Protein AF-A0A2Z4JEQ0-F1 (afdb_monomer_lite)

Organism: NCBI:txid2184053

Foldseek 3Di:
DDPPPPDPPDPDPPDDDDDDQPLNDDDPPDDDDDLSVLSRQLLVCVLVVPPVSNVVSLLVQLVDLPSLQVLLLVLLVLCCVLPVARDPQQQDQVVLPQWPQRADPLRNPQSVCCRVPVGGDSVSSVPDHSVSSSSNNVSSSCSVSQCSRPGPCSGHD

pLDDT: mean 78.73, std 18.53, range [30.59, 96.94]

Radius of gyration: 15.46 Å; chains: 1; bounding box: 35×35×51 Å

Structure (mmCIF, N/CA/C/O backbone):
data_AF-A0A2Z4JEQ0-F1
#
_entry.id   AF-A0A2Z4JEQ0-F1
#
loop_
_atom_site.group_PDB
_atom_site.id
_atom_site.type_symbol
_atom_site.label_atom_id
_atom_site.label_alt_id
_atom_site.label_comp_id
_atom_site.label_asym_id
_atom_site.label_entity_id
_atom_site.label_seq_id
_atom_site.pdbx_PDB_ins_code
_atom_site.Cartn_x
_atom_site.Cartn_y
_atom_site.Cartn_z
_atom_site.occupancy
_atom_site.B_iso_or_equiv
_atom_site.auth_seq_id
_atom_site.auth_comp_id
_atom_site.auth_asym_id
_atom_site.auth_atom_id
_atom_site.pdbx_PDB_model_num
ATOM 1 N N . MET A 1 1 ? -14.851 4.136 33.022 1.00 32.97 1 MET A N 1
ATOM 2 C CA . MET A 1 1 ? -15.907 3.497 32.211 1.00 32.97 1 MET A CA 1
ATOM 3 C C . MET A 1 1 ? -15.270 3.115 30.885 1.00 32.97 1 MET A C 1
ATOM 5 O O . MET A 1 1 ? -15.007 3.988 30.073 1.00 32.97 1 MET A O 1
ATOM 9 N N . VAL A 1 2 ? -14.853 1.855 30.755 1.00 30.59 2 VAL A N 1
ATOM 10 C CA . VAL A 1 2 ? -14.130 1.337 29.582 1.00 30.59 2 VAL A CA 1
ATOM 11 C C . VAL A 1 2 ? -15.183 0.790 28.625 1.00 30.59 2 VAL A C 1
ATOM 13 O O . VAL A 1 2 ? -15.848 -0.186 28.952 1.00 30.59 2 VAL A O 1
ATOM 16 N N . ILE A 1 3 ? -15.386 1.446 27.484 1.00 32.81 3 ILE A N 1
ATOM 17 C CA . ILE A 1 3 ? -16.289 0.956 26.437 1.00 32.81 3 ILE A CA 1
ATOM 18 C C . ILE A 1 3 ? -15.466 0.015 25.553 1.00 32.81 3 ILE A C 1
ATOM 20 O O . ILE A 1 3 ? -14.898 0.416 24.540 1.00 32.81 3 ILE A O 1
ATOM 24 N N . THR A 1 4 ? -15.335 -1.242 25.975 1.00 38.91 4 THR A N 1
ATOM 25 C CA . THR A 1 4 ? -14.871 -2.319 25.096 1.00 38.91 4 THR A CA 1
ATOM 26 C C . THR A 1 4 ? -15.991 -2.605 24.106 1.00 38.91 4 THR A C 1
ATOM 28 O O . THR A 1 4 ? -16.998 -3.216 24.460 1.00 38.91 4 THR A O 1
ATOM 31 N N . THR A 1 5 ? -15.854 -2.113 22.877 1.00 44.12 5 THR A N 1
ATOM 32 C CA . THR A 1 5 ? -16.793 -2.458 21.807 1.00 44.12 5 THR A CA 1
ATOM 33 C C . THR A 1 5 ? -16.356 -3.810 21.254 1.00 44.12 5 THR A C 1
ATOM 35 O O . THR A 1 5 ? -15.582 -3.886 20.306 1.00 44.12 5 THR A O 1
ATOM 38 N N . ASP A 1 6 ? -16.781 -4.873 21.930 1.00 41.34 6 ASP A N 1
ATOM 39 C CA . ASP A 1 6 ? -16.587 -6.261 21.514 1.00 41.34 6 ASP A CA 1
ATOM 40 C C . ASP A 1 6 ? -17.506 -6.516 20.306 1.00 41.34 6 ASP A C 1
ATOM 42 O O . ASP A 1 6 ? -18.702 -6.769 20.450 1.00 41.34 6 ASP A O 1
ATOM 46 N N .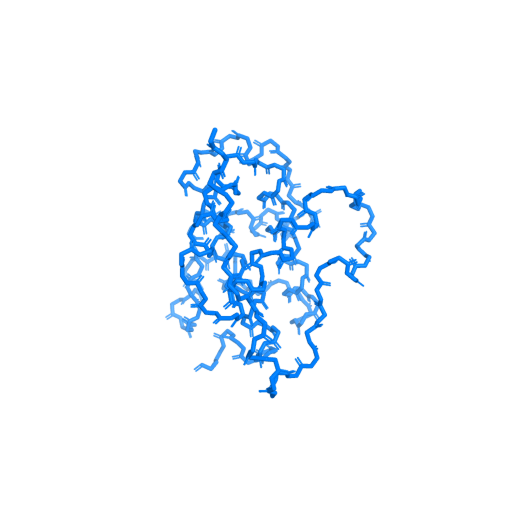 HIS A 1 7 ? -16.989 -6.285 19.094 1.00 43.91 7 HIS A N 1
ATOM 47 C CA . HIS A 1 7 ? -17.700 -6.618 17.859 1.00 43.91 7 HIS A CA 1
ATOM 48 C C . HIS A 1 7 ? -17.550 -8.126 17.600 1.00 43.91 7 HIS A C 1
ATOM 50 O O . HIS A 1 7 ? -16.422 -8.615 17.488 1.00 43.91 7 HIS A O 1
ATOM 56 N N . PRO A 1 8 ? -18.652 -8.889 17.487 1.00 44.94 8 PRO A N 1
ATOM 57 C CA . PRO A 1 8 ? -18.586 -10.340 17.391 1.00 44.94 8 PRO A CA 1
ATOM 58 C C . PRO A 1 8 ? -18.108 -10.775 15.997 1.00 44.94 8 PRO A C 1
ATOM 60 O O . PRO A 1 8 ? -18.896 -10.940 15.072 1.00 44.94 8 PRO A O 1
ATOM 63 N N . HIS A 1 9 ? -16.809 -11.038 15.850 1.00 44.16 9 HIS A N 1
ATOM 64 C CA . HIS A 1 9 ? -16.203 -11.625 14.641 1.00 44.16 9 HIS A CA 1
ATOM 65 C C . HIS A 1 9 ? -16.418 -13.153 14.509 1.00 44.16 9 HIS A C 1
ATOM 67 O O . HIS A 1 9 ? -15.684 -13.826 13.788 1.00 44.16 9 HIS A O 1
ATOM 73 N N . ARG A 1 10 ? -17.380 -13.762 15.221 1.00 41.88 10 ARG A N 1
ATOM 74 C CA . ARG A 1 10 ? -17.343 -15.218 15.466 1.00 41.88 10 ARG A CA 1
ATOM 75 C C . ARG A 1 10 ? -18.064 -16.125 14.451 1.00 41.88 10 ARG A C 1
ATOM 77 O O . ARG A 1 10 ? -17.855 -17.328 14.530 1.00 41.88 10 ARG A O 1
ATOM 84 N N . GLU A 1 11 ? -18.845 -15.641 13.479 1.00 38.59 11 GLU A N 1
ATOM 85 C CA . GLU A 1 11 ? -19.772 -16.556 12.759 1.00 38.59 11 GLU A CA 1
ATOM 86 C C . GLU A 1 11 ? -19.820 -16.489 11.217 1.00 38.59 11 GLU A C 1
ATOM 88 O O . GLU A 1 11 ? -20.801 -16.916 10.615 1.00 38.59 11 GLU A O 1
ATOM 93 N N . ARG A 1 12 ? -18.768 -16.044 10.513 1.00 40.09 12 ARG A N 1
ATOM 94 C CA . ARG A 1 12 ? -18.721 -16.153 9.028 1.00 40.09 12 ARG A CA 1
ATOM 95 C C . ARG A 1 12 ? -17.455 -16.802 8.460 1.00 40.09 12 ARG A C 1
ATOM 97 O O . ARG A 1 12 ? -16.977 -16.434 7.391 1.00 40.09 12 ARG A O 1
ATOM 104 N N . ALA A 1 13 ? -16.939 -17.814 9.153 1.00 39.88 13 ALA A N 1
ATOM 105 C CA . ALA A 1 13 ? -15.736 -18.555 8.761 1.00 39.88 13 ALA A CA 1
ATOM 106 C C . ALA A 1 13 ? -16.004 -19.832 7.935 1.00 39.88 13 ALA A C 1
ATOM 108 O O . ALA A 1 13 ? -15.167 -20.732 7.910 1.00 39.88 13 ALA A O 1
ATOM 109 N N . GLU A 1 14 ? -17.136 -19.939 7.237 1.00 39.66 14 GLU A N 1
ATOM 110 C CA . GLU A 1 14 ? -17.422 -21.096 6.382 1.00 39.66 14 GLU A CA 1
ATOM 111 C C . GLU A 1 14 ? -17.377 -20.677 4.905 1.00 39.66 14 GLU A C 1
ATOM 113 O O . GLU A 1 14 ? -18.172 -19.860 4.455 1.00 39.66 14 GLU A O 1
ATOM 118 N N . GLN A 1 15 ? -16.421 -21.255 4.162 1.00 41.78 15 GLN A N 1
ATOM 119 C CA . GLN A 1 15 ? -16.176 -21.142 2.705 1.00 41.78 15 GLN A CA 1
ATOM 120 C C . GLN A 1 15 ? -15.159 -20.108 2.184 1.00 41.78 15 GLN A C 1
ATOM 122 O O . GLN A 1 15 ? -15.182 -19.762 1.002 1.00 41.78 15 GLN A O 1
ATOM 127 N N . ARG A 1 16 ? -14.175 -19.676 2.978 1.00 47.00 16 ARG A N 1
ATOM 128 C CA . ARG A 1 16 ? -13.022 -18.933 2.434 1.00 47.00 16 ARG A CA 1
ATOM 129 C C . ARG A 1 16 ? -11.792 -19.831 2.350 1.00 47.00 16 ARG A C 1
ATOM 131 O O . ARG A 1 16 ? -11.357 -20.391 3.352 1.00 47.00 16 ARG A O 1
ATOM 138 N N . ARG A 1 17 ? -11.264 -20.002 1.127 1.00 49.91 17 ARG A N 1
ATOM 139 C CA . ARG A 1 17 ? -9.984 -20.682 0.841 1.00 49.91 17 ARG A CA 1
ATOM 140 C C . ARG A 1 17 ? -8.938 -20.215 1.862 1.00 49.91 17 ARG A C 1
ATOM 142 O O . ARG A 1 17 ? -8.870 -19.020 2.130 1.00 49.91 17 ARG A O 1
ATOM 149 N N . LYS A 1 18 ? -8.196 -21.164 2.454 1.00 44.66 18 LYS A N 1
ATOM 150 C CA . LYS A 1 18 ? -7.289 -20.954 3.600 1.00 44.66 18 LYS A CA 1
ATOM 151 C C . LYS A 1 18 ? -6.470 -19.671 3.438 1.00 44.66 18 LYS A C 1
ATOM 153 O O . LYS A 1 18 ? -5.544 -19.607 2.638 1.00 44.66 18 LYS A O 1
ATOM 158 N N . PHE A 1 19 ? -6.847 -18.675 4.223 1.00 53.44 19 PHE A N 1
ATOM 159 C CA . PHE A 1 19 ? -6.182 -17.391 4.319 1.00 53.44 19 PHE A CA 1
ATOM 160 C C . PHE A 1 19 ? -4.825 -17.580 4.998 1.00 53.44 19 PHE A C 1
ATOM 162 O O . PHE A 1 19 ? -4.771 -18.157 6.088 1.00 53.44 19 PHE A O 1
ATOM 169 N N . VAL A 1 20 ? -3.734 -17.140 4.370 1.00 56.19 20 VAL A N 1
ATOM 170 C CA . VAL A 1 20 ? -2.423 -17.087 5.032 1.00 56.19 20 VAL A CA 1
ATOM 171 C C . VAL A 1 20 ? -2.215 -15.646 5.503 1.00 56.19 20 VAL A C 1
ATOM 173 O O . VAL A 1 20 ? -1.990 -14.775 4.662 1.00 56.19 20 VAL A O 1
ATOM 176 N N . PRO A 1 21 ? -2.366 -15.365 6.809 1.00 57.59 21 PRO A N 1
ATOM 177 C CA . PRO A 1 21 ? -2.151 -14.028 7.349 1.00 57.59 21 PRO A CA 1
ATOM 178 C C . PRO A 1 21 ? -0.667 -13.616 7.265 1.00 57.59 21 PRO A C 1
ATOM 180 O O . PRO A 1 21 ? 0.201 -14.495 7.296 1.00 57.59 21 PRO A O 1
ATOM 183 N N . PRO A 1 22 ? -0.368 -12.306 7.175 1.00 56.94 22 PRO A N 1
ATOM 184 C CA . PRO A 1 22 ? 0.992 -11.770 7.136 1.00 56.94 22 PRO A CA 1
ATOM 185 C C . PRO A 1 22 ? 1.854 -12.242 8.307 1.00 56.94 22 PRO A C 1
ATOM 187 O O . PRO A 1 22 ? 3.004 -12.602 8.084 1.00 56.94 22 PRO A O 1
ATOM 190 N N . SER A 1 23 ? 1.290 -12.387 9.510 1.00 55.44 23 SER A N 1
ATOM 191 C CA . SER A 1 23 ? 1.994 -12.962 10.673 1.00 55.44 23 SER A CA 1
ATOM 192 C C . SER A 1 23 ? 2.509 -14.397 10.485 1.00 55.44 23 SER A C 1
ATOM 194 O O . SER A 1 23 ? 3.286 -14.895 11.298 1.00 55.44 23 SER A O 1
ATOM 196 N N . ARG A 1 24 ? 2.079 -15.101 9.429 1.00 55.09 24 ARG A N 1
ATOM 197 C CA . ARG A 1 24 ? 2.564 -16.440 9.057 1.00 55.09 24 ARG A CA 1
ATOM 198 C C . ARG A 1 24 ? 3.521 -16.440 7.864 1.00 55.09 24 ARG A C 1
ATOM 200 O O . ARG A 1 24 ? 4.015 -17.508 7.508 1.00 55.09 24 ARG A O 1
ATOM 207 N N . LEU A 1 25 ? 3.783 -15.285 7.252 1.00 53.88 25 LEU A N 1
ATOM 208 C CA . LEU A 1 25 ? 4.768 -15.115 6.187 1.00 53.88 25 LEU A CA 1
ATOM 209 C C . LEU A 1 25 ? 6.027 -14.486 6.788 1.00 53.88 25 LEU A C 1
ATOM 211 O O . LEU A 1 25 ? 6.068 -13.293 7.064 1.00 53.88 25 LEU A O 1
ATOM 215 N N . HIS A 1 26 ? 7.063 -15.298 6.996 1.00 48.25 26 HIS A N 1
ATOM 216 C CA . HIS A 1 26 ? 8.359 -14.780 7.420 1.00 48.25 26 HIS A CA 1
ATOM 217 C C . HIS A 1 26 ? 9.022 -14.071 6.233 1.00 48.25 26 HIS A C 1
ATOM 219 O O . HIS A 1 26 ? 9.546 -14.726 5.332 1.00 48.25 26 HIS A O 1
ATOM 225 N N . LEU A 1 27 ? 8.963 -12.740 6.212 1.00 52.59 27 LEU A N 1
ATOM 226 C CA . LEU A 1 27 ? 9.759 -11.931 5.294 1.00 52.59 27 LEU A CA 1
ATOM 227 C C . LEU A 1 27 ? 11.189 -11.848 5.852 1.00 52.59 27 LEU A C 1
ATOM 229 O O . LEU A 1 27 ? 11.354 -11.397 6.990 1.00 52.59 27 LEU A O 1
ATOM 233 N N . PRO A 1 28 ? 12.224 -12.262 5.099 1.00 42.09 28 PRO A N 1
ATOM 234 C CA . PRO A 1 28 ? 13.598 -11.986 5.497 1.00 42.09 28 PRO A CA 1
ATOM 235 C C . PRO A 1 28 ? 13.783 -10.469 5.677 1.00 42.09 28 PRO A C 1
ATOM 237 O O . PRO A 1 28 ? 13.262 -9.684 4.889 1.00 42.09 28 PRO A O 1
ATOM 240 N N . ASP A 1 29 ? 14.514 -10.066 6.718 1.00 45.72 29 ASP A N 1
ATOM 241 C CA . ASP A 1 29 ? 14.897 -8.676 7.027 1.00 45.72 29 ASP A CA 1
ATOM 242 C C . ASP A 1 29 ? 13.800 -7.712 7.535 1.00 45.72 29 ASP A C 1
ATOM 244 O O . ASP A 1 29 ? 14.067 -6.515 7.682 1.00 45.72 29 ASP A O 1
ATOM 248 N N . VAL A 1 30 ? 12.605 -8.194 7.905 1.00 44.59 30 VAL A N 1
ATOM 249 C CA . VAL A 1 30 ? 11.567 -7.358 8.546 1.00 44.59 30 VAL A CA 1
ATOM 250 C C . VAL A 1 30 ? 11.365 -7.780 10.010 1.00 44.59 30 VAL A C 1
ATOM 252 O O . VAL A 1 30 ? 10.896 -8.889 10.259 1.00 44.59 30 VAL A O 1
ATOM 255 N N . PRO A 1 31 ? 11.709 -6.942 11.011 1.00 44.94 31 PRO A N 1
ATOM 256 C CA . PRO A 1 31 ? 11.510 -7.295 12.411 1.00 44.94 31 PRO A CA 1
ATOM 257 C C . PRO A 1 31 ? 10.021 -7.482 12.751 1.00 44.94 31 PRO A C 1
ATOM 259 O O . PRO A 1 31 ? 9.154 -6.694 12.368 1.00 44.94 31 PRO A O 1
ATOM 262 N N . ASP A 1 32 ? 9.764 -8.559 13.487 1.00 57.16 32 ASP A N 1
ATOM 263 C CA . ASP A 1 32 ? 8.453 -9.088 13.869 1.00 57.16 32 ASP A CA 1
ATOM 264 C C . ASP A 1 32 ? 8.023 -8.471 15.212 1.00 57.16 32 ASP A C 1
ATOM 266 O O . ASP A 1 32 ? 8.539 -8.871 16.261 1.00 57.16 32 ASP A O 1
ATOM 270 N N . ARG A 1 33 ? 7.187 -7.417 15.198 1.00 53.09 33 ARG A N 1
ATOM 271 C CA . ARG A 1 33 ? 6.698 -6.697 16.401 1.00 53.09 33 ARG A CA 1
ATOM 272 C C . ARG A 1 33 ? 5.456 -5.859 16.091 1.00 53.09 33 ARG A C 1
ATOM 274 O O . ARG A 1 33 ? 5.574 -4.925 15.318 1.00 53.09 33 ARG A O 1
ATOM 281 N N . ALA A 1 34 ? 4.336 -6.118 16.784 1.00 55.59 34 ALA A N 1
ATOM 282 C CA . ALA A 1 34 ? 3.093 -5.314 16.922 1.00 55.59 34 ALA A CA 1
ATOM 283 C C . ALA A 1 34 ? 2.363 -4.850 15.637 1.00 55.59 34 ALA A C 1
ATOM 285 O O . ALA A 1 34 ? 1.146 -4.997 15.533 1.00 55.59 34 ALA A O 1
ATOM 286 N N . GLU A 1 35 ? 3.092 -4.330 14.661 1.00 65.12 35 GLU A N 1
ATOM 287 C CA . GLU A 1 35 ? 2.668 -3.993 13.309 1.00 65.12 35 GLU A CA 1
ATOM 288 C C . GLU A 1 35 ? 2.053 -5.214 12.613 1.00 65.12 35 GLU A C 1
ATOM 290 O O . GLU A 1 35 ? 1.014 -5.079 11.980 1.00 65.12 35 GLU A O 1
ATOM 295 N N . ASP A 1 36 ? 2.594 -6.421 12.814 1.00 72.25 36 ASP A N 1
ATOM 296 C CA . ASP A 1 36 ? 2.060 -7.658 12.216 1.00 72.25 36 ASP A CA 1
ATOM 297 C C . ASP A 1 36 ? 0.625 -7.957 12.665 1.00 72.25 36 ASP A C 1
ATOM 299 O O . ASP A 1 36 ? -0.219 -8.339 11.857 1.00 72.25 36 ASP A O 1
ATOM 303 N N . ALA A 1 37 ? 0.303 -7.688 13.934 1.00 80.50 37 ALA A N 1
ATOM 304 C CA . ALA A 1 37 ? -1.061 -7.827 14.437 1.00 80.50 37 ALA A CA 1
ATOM 305 C C . ALA A 1 37 ? -2.005 -6.765 13.847 1.00 80.50 37 ALA A C 1
ATOM 307 O O . ALA A 1 37 ? -3.176 -7.053 13.600 1.00 80.50 37 ALA A O 1
ATOM 308 N N . LEU A 1 38 ? -1.515 -5.544 13.608 1.00 83.69 38 LEU A N 1
ATOM 309 C CA . LEU A 1 38 ? -2.292 -4.478 12.972 1.00 83.69 38 LEU A CA 1
ATOM 310 C C . LEU A 1 38 ? -2.550 -4.782 11.483 1.00 83.69 38 LEU A C 1
ATOM 312 O O . LEU A 1 38 ? -3.670 -4.586 11.006 1.00 83.69 38 LEU A O 1
ATOM 316 N N . LEU A 1 39 ? -1.545 -5.303 10.770 1.00 85.81 39 LEU A N 1
ATOM 317 C CA . LEU A 1 39 ? -1.667 -5.792 9.395 1.00 85.81 39 LEU A CA 1
ATOM 318 C C . LEU A 1 39 ? -2.684 -6.936 9.311 1.00 85.81 39 LEU A C 1
ATOM 320 O O . LEU A 1 39 ? -3.606 -6.865 8.498 1.00 85.81 39 LEU A O 1
ATOM 324 N N . ASP A 1 40 ? -2.563 -7.944 10.180 1.00 85.06 40 ASP A N 1
ATOM 325 C CA . ASP A 1 40 ? -3.507 -9.060 10.267 1.00 85.06 40 ASP A CA 1
ATOM 326 C C . ASP A 1 40 ? -4.940 -8.556 10.477 1.00 85.06 40 ASP A C 1
ATOM 328 O O . ASP A 1 40 ? -5.845 -8.939 9.739 1.00 85.06 40 ASP A O 1
ATOM 332 N N . GLN A 1 41 ? -5.159 -7.666 11.451 1.00 87.62 41 GLN A N 1
ATOM 333 C CA . GLN A 1 41 ? -6.483 -7.107 11.745 1.00 87.62 41 GLN A CA 1
ATOM 334 C C . GLN A 1 41 ? -7.078 -6.368 10.547 1.00 87.62 41 GLN A C 1
ATOM 336 O O . GLN A 1 41 ? -8.248 -6.574 10.223 1.00 87.62 41 GLN A O 1
ATOM 341 N N . LEU A 1 42 ? -6.294 -5.512 9.881 1.00 89.31 42 LEU A N 1
ATOM 342 C CA . LEU A 1 42 ? -6.767 -4.751 8.722 1.00 89.31 42 LEU A CA 1
ATOM 343 C C . LEU A 1 42 ? -7.134 -5.690 7.572 1.00 89.31 42 LEU A C 1
ATOM 345 O O . LEU A 1 42 ? -8.145 -5.501 6.885 1.00 89.31 42 LEU A O 1
ATOM 349 N N . LEU A 1 43 ? -6.330 -6.725 7.388 1.00 85.94 43 LEU A N 1
ATOM 350 C CA . LEU A 1 43 ? -6.535 -7.713 6.358 1.00 85.94 43 LEU A CA 1
ATOM 351 C C . LEU A 1 43 ? -7.773 -8.590 6.643 1.00 85.94 43 LEU A C 1
ATOM 353 O O . LEU A 1 43 ? -8.584 -8.791 5.740 1.00 85.94 43 LEU A O 1
ATOM 357 N N . TYR A 1 44 ? -7.984 -9.037 7.885 1.00 85.94 44 TYR A N 1
ATOM 358 C CA . TYR A 1 44 ? -9.205 -9.746 8.287 1.00 85.94 44 TYR A CA 1
ATOM 359 C C . TYR A 1 44 ? -10.447 -8.863 8.167 1.00 85.94 44 TYR A C 1
ATOM 361 O O . TYR A 1 44 ? -11.431 -9.295 7.579 1.00 85.94 44 TYR A O 1
ATOM 369 N N . ALA A 1 45 ? -10.400 -7.609 8.627 1.00 88.00 45 ALA A N 1
ATOM 370 C CA . ALA A 1 45 ? -11.517 -6.673 8.481 1.00 88.00 45 ALA A CA 1
ATOM 371 C C . ALA A 1 45 ? -11.889 -6.452 7.005 1.00 88.00 45 ALA A C 1
ATOM 373 O O . ALA A 1 45 ? -13.068 -6.410 6.648 1.00 88.00 45 ALA A O 1
ATOM 374 N N . THR A 1 46 ? -10.877 -6.370 6.137 1.00 87.69 46 THR A N 1
ATOM 375 C CA . THR A 1 46 ? -11.050 -6.290 4.682 1.00 87.69 46 THR A CA 1
ATOM 376 C C . THR A 1 46 ? -11.668 -7.560 4.117 1.00 87.69 46 THR A C 1
ATOM 378 O O . THR A 1 46 ? -12.601 -7.489 3.319 1.00 87.69 46 THR A O 1
ATOM 381 N N . ALA A 1 47 ? -11.175 -8.725 4.539 1.00 83.25 47 ALA A N 1
ATOM 382 C CA . ALA A 1 47 ? -11.720 -10.003 4.127 1.00 83.25 47 ALA A CA 1
ATOM 383 C C . ALA A 1 47 ? -13.193 -10.108 4.553 1.00 83.25 47 ALA A C 1
ATOM 385 O O . ALA A 1 47 ? -14.048 -10.315 3.693 1.00 83.25 47 ALA A O 1
ATOM 386 N N . ASP A 1 48 ? -13.509 -9.890 5.822 1.00 84.75 48 ASP A N 1
ATOM 387 C CA . ASP A 1 48 ? -14.863 -9.966 6.381 1.00 84.75 48 ASP A CA 1
ATOM 388 C C . ASP A 1 48 ? -15.823 -8.920 5.790 1.00 84.75 48 ASP A C 1
ATOM 390 O O . ASP A 1 48 ? -17.040 -9.053 5.918 1.00 84.75 48 ASP A O 1
ATOM 394 N N . GLY A 1 49 ? -15.296 -7.903 5.098 1.00 85.62 49 GLY A N 1
ATOM 395 C CA . GLY A 1 49 ? -16.076 -6.820 4.505 1.00 85.62 49 GLY A CA 1
ATOM 396 C C . GLY A 1 49 ? -16.592 -5.817 5.538 1.00 85.62 49 GLY A C 1
ATOM 397 O O . GLY A 1 49 ? -17.512 -5.056 5.237 1.00 85.62 49 GLY A O 1
ATOM 398 N N . CYS A 1 50 ? -16.017 -5.803 6.745 1.00 91.75 50 CYS A N 1
ATOM 399 C CA . CYS A 1 50 ? -16.411 -4.896 7.815 1.00 91.75 50 CYS A CA 1
ATOM 400 C C . CYS A 1 50 ? -15.833 -3.494 7.568 1.00 91.75 50 CYS A C 1
ATOM 402 O O . CYS A 1 50 ? -14.667 -3.226 7.874 1.00 91.75 50 CYS A O 1
ATOM 404 N N . GLN A 1 51 ? -16.651 -2.600 7.004 1.00 90.19 51 GLN A N 1
ATOM 405 C CA . GLN A 1 51 ? -16.221 -1.254 6.606 1.00 90.19 51 GLN A CA 1
ATOM 406 C C . GLN A 1 51 ? -15.803 -0.382 7.795 1.00 90.19 51 GLN A C 1
ATOM 408 O O . GLN A 1 51 ? -14.807 0.331 7.694 1.00 90.19 51 GLN A O 1
ATOM 413 N N . ASP A 1 52 ? -16.489 -0.490 8.935 1.00 91.56 52 ASP A N 1
ATOM 414 C CA . ASP A 1 52 ? -16.167 0.301 10.129 1.00 91.56 52 ASP A CA 1
ATOM 415 C C . ASP A 1 52 ? -14.812 -0.104 10.721 1.00 91.56 52 ASP A C 1
ATOM 417 O O . ASP A 1 52 ? -13.949 0.745 10.959 1.00 91.56 52 ASP A O 1
ATOM 421 N N . CYS A 1 53 ? -14.574 -1.414 10.877 1.00 92.44 53 CYS A N 1
ATOM 422 C CA . CYS A 1 53 ? -13.283 -1.929 11.333 1.00 92.44 53 CYS A CA 1
ATOM 423 C C . CYS A 1 53 ? -12.167 -1.566 10.354 1.00 92.44 53 CYS A C 1
ATOM 425 O O . CYS A 1 53 ? -11.113 -1.097 10.782 1.00 92.44 53 CYS A O 1
ATOM 427 N N . ARG A 1 54 ? -12.399 -1.737 9.045 1.00 92.19 54 ARG A N 1
ATOM 428 C CA . ARG A 1 54 ? -11.429 -1.360 8.012 1.00 92.19 54 ARG A CA 1
ATOM 429 C C . ARG A 1 54 ? -11.089 0.126 8.106 1.00 92.19 54 ARG A C 1
ATOM 431 O O . ARG A 1 54 ? -9.913 0.465 8.160 1.00 92.19 54 ARG A O 1
ATOM 438 N N . SER A 1 55 ? -12.092 1.000 8.170 1.00 94.50 55 SER A N 1
ATOM 439 C CA . SER A 1 55 ? -11.892 2.449 8.231 1.00 94.50 55 SER A CA 1
ATOM 440 C C . SER A 1 55 ? -11.110 2.871 9.478 1.00 94.50 55 SER A C 1
ATOM 442 O O . SER A 1 55 ? -10.129 3.605 9.358 1.00 94.50 55 SER A O 1
ATOM 444 N N . MET A 1 56 ? -11.478 2.348 10.652 1.00 95.69 56 MET A N 1
ATOM 445 C CA . MET A 1 56 ? -10.776 2.616 11.911 1.00 95.69 56 MET A CA 1
ATOM 446 C C . MET A 1 56 ? -9.317 2.139 11.866 1.00 95.69 56 MET A C 1
ATOM 448 O O . MET A 1 56 ? -8.422 2.814 12.371 1.00 95.69 56 MET A O 1
ATOM 452 N N . LEU A 1 57 ? -9.056 0.965 11.289 1.00 94.94 57 LEU A N 1
ATOM 453 C CA . LEU A 1 57 ? -7.700 0.427 11.182 1.00 94.94 57 LEU A CA 1
ATOM 454 C C . LEU A 1 57 ? -6.865 1.241 10.189 1.00 94.94 57 LEU A C 1
ATOM 456 O O . LEU A 1 57 ? -5.722 1.565 10.497 1.00 94.94 57 LEU A O 1
ATOM 460 N N . LEU A 1 58 ? -7.445 1.666 9.065 1.00 96.00 58 LEU A N 1
ATOM 461 C CA . LEU A 1 58 ? -6.797 2.582 8.123 1.00 96.00 58 LEU A CA 1
ATOM 462 C C . LEU A 1 58 ? -6.438 3.930 8.764 1.00 96.00 58 LEU A C 1
ATOM 464 O O . LEU A 1 58 ? -5.388 4.479 8.438 1.00 96.00 58 LEU A O 1
ATOM 468 N N . ASP A 1 59 ? -7.230 4.435 9.717 1.00 95.56 59 ASP A N 1
ATOM 469 C CA . ASP A 1 59 ? -6.866 5.638 10.482 1.00 95.56 59 ASP A CA 1
ATOM 470 C C . ASP A 1 59 ? -5.636 5.404 11.360 1.00 95.56 59 ASP A C 1
ATOM 472 O O . ASP A 1 59 ? -4.810 6.301 11.515 1.00 95.56 59 ASP A O 1
ATOM 476 N N . ARG A 1 60 ? -5.460 4.195 11.903 1.00 93.81 60 ARG A N 1
ATOM 477 C CA . ARG A 1 60 ? -4.247 3.850 12.660 1.00 93.81 60 ARG A CA 1
ATOM 478 C C . ARG A 1 60 ? -3.021 3.792 11.751 1.00 93.81 60 ARG A C 1
ATOM 480 O O . ARG A 1 60 ? -1.998 4.371 12.102 1.00 93.81 60 ARG A O 1
ATOM 487 N N . PHE A 1 61 ? -3.139 3.184 10.569 1.00 93.50 61 PHE A N 1
ATOM 488 C CA . PHE A 1 61 ? -2.073 3.213 9.558 1.00 93.50 61 PHE A CA 1
ATOM 489 C C . PHE A 1 61 ? -1.735 4.646 9.135 1.00 93.50 61 PHE A C 1
ATOM 491 O O . PHE A 1 61 ? -0.565 5.007 9.074 1.00 93.50 61 PHE A O 1
ATOM 498 N N . ALA A 1 62 ? -2.739 5.503 8.940 1.00 94.38 62 ALA A N 1
ATOM 499 C CA . ALA A 1 62 ? -2.534 6.907 8.588 1.00 94.38 62 ALA A CA 1
ATOM 500 C C . ALA A 1 62 ? -1.616 7.649 9.578 1.00 94.38 62 ALA A C 1
ATOM 502 O O . ALA A 1 62 ? -0.853 8.527 9.174 1.00 94.38 62 ALA A O 1
ATOM 503 N N . GLN A 1 63 ? -1.668 7.293 10.865 1.00 94.12 63 GLN A N 1
ATOM 504 C CA . GLN A 1 63 ? -0.829 7.896 11.903 1.00 94.12 63 GLN A CA 1
ATOM 505 C C . GLN A 1 63 ? 0.534 7.208 12.051 1.00 94.12 63 GLN A C 1
ATOM 507 O O . GLN A 1 63 ? 1.512 7.867 12.407 1.00 94.12 63 GLN A O 1
ATOM 512 N N . ASP A 1 64 ? 0.635 5.927 11.704 1.00 90.81 64 ASP A N 1
ATOM 513 C CA . ASP A 1 64 ? 1.850 5.127 11.833 1.00 90.81 64 ASP A CA 1
ATOM 514 C C . ASP A 1 64 ? 2.566 4.949 10.481 1.00 90.81 64 ASP A C 1
ATOM 516 O O . ASP A 1 64 ? 2.196 4.142 9.619 1.00 90.81 64 ASP A O 1
ATOM 520 N N . ALA A 1 65 ? 3.629 5.735 10.286 1.00 91.00 65 ALA A N 1
ATOM 521 C CA . ALA A 1 65 ? 4.461 5.652 9.089 1.00 91.00 65 ALA A CA 1
ATOM 522 C C . ALA A 1 65 ? 5.171 4.292 8.957 1.00 91.00 65 ALA A C 1
ATOM 524 O O . ALA A 1 65 ? 5.343 3.826 7.832 1.00 91.00 65 ALA A O 1
ATOM 525 N N . GLY A 1 66 ? 5.551 3.653 10.070 1.00 89.88 66 GLY A N 1
ATOM 526 C CA . GLY A 1 66 ? 6.216 2.348 10.081 1.00 89.88 66 GLY A CA 1
ATOM 527 C C . GLY A 1 66 ? 5.272 1.231 9.651 1.00 89.88 66 GLY A C 1
ATOM 528 O O . GLY A 1 66 ? 5.590 0.469 8.738 1.00 89.88 66 GLY A O 1
ATOM 529 N N . ALA A 1 67 ? 4.059 1.213 10.204 1.00 89.25 67 ALA A N 1
ATOM 530 C CA . ALA A 1 67 ? 3.029 0.266 9.793 1.00 89.25 67 ALA A CA 1
ATOM 531 C C . ALA A 1 67 ? 2.651 0.444 8.312 1.00 89.25 67 ALA A C 1
ATOM 533 O O . ALA A 1 67 ? 2.573 -0.536 7.570 1.00 89.25 67 ALA A O 1
ATOM 534 N N . THR A 1 68 ? 2.467 1.689 7.850 1.00 92.19 68 THR A N 1
ATOM 535 C CA . THR A 1 68 ? 2.166 1.968 6.430 1.00 92.19 68 THR A CA 1
ATOM 536 C C . THR A 1 68 ? 3.295 1.500 5.520 1.00 92.19 68 THR A C 1
ATOM 538 O O . THR A 1 68 ? 3.032 0.868 4.498 1.00 92.19 68 THR A O 1
ATOM 541 N N . HIS A 1 69 ? 4.542 1.771 5.908 1.00 90.94 69 HIS A N 1
ATOM 542 C CA . HIS A 1 69 ? 5.728 1.312 5.197 1.00 90.94 69 HIS A CA 1
ATOM 543 C C . HIS A 1 69 ? 5.731 -0.206 5.026 1.00 90.94 69 HIS A C 1
ATOM 545 O O . HIS A 1 69 ? 5.807 -0.701 3.903 1.00 90.94 69 HIS A O 1
ATOM 551 N N . LYS A 1 70 ? 5.557 -0.939 6.127 1.00 88.44 70 LYS A N 1
ATOM 552 C CA . LYS A 1 70 ? 5.544 -2.403 6.130 1.00 88.44 70 LYS A CA 1
ATOM 553 C C . LYS A 1 70 ? 4.422 -2.980 5.266 1.00 88.44 70 LYS A C 1
ATOM 555 O O . LYS A 1 70 ? 4.658 -3.914 4.506 1.00 88.44 70 LYS A O 1
ATOM 560 N N . LEU A 1 71 ? 3.219 -2.406 5.333 1.00 91.56 71 LEU A N 1
ATOM 561 C CA . LEU A 1 71 ? 2.077 -2.848 4.528 1.00 91.56 71 LEU A CA 1
ATOM 562 C C . LEU A 1 71 ? 2.301 -2.642 3.022 1.00 91.56 71 LEU A C 1
ATOM 564 O O . LEU A 1 71 ? 1.975 -3.529 2.234 1.00 91.56 71 LEU A O 1
ATOM 568 N N . VAL A 1 72 ? 2.849 -1.496 2.613 1.00 92.81 72 VAL A N 1
ATOM 569 C CA . VAL A 1 72 ? 3.106 -1.206 1.194 1.00 92.81 72 VAL A CA 1
ATOM 570 C C . VAL A 1 72 ? 4.223 -2.090 0.641 1.00 92.81 72 VAL A C 1
ATOM 572 O O . VAL A 1 72 ? 4.043 -2.671 -0.431 1.00 92.81 72 VAL A O 1
ATOM 575 N N . ASP A 1 73 ? 5.329 -2.256 1.372 1.00 90.94 73 ASP A N 1
ATOM 576 C CA . ASP A 1 73 ? 6.426 -3.142 0.955 1.00 90.94 73 ASP A CA 1
ATOM 577 C C . ASP A 1 73 ? 5.956 -4.592 0.849 1.00 90.94 73 ASP A C 1
ATOM 579 O O . ASP A 1 73 ? 6.262 -5.276 -0.127 1.00 90.94 73 ASP A O 1
ATOM 583 N N . TRP A 1 74 ? 5.139 -5.047 1.799 1.00 88.44 74 TRP A N 1
ATOM 584 C CA . TRP A 1 74 ? 4.552 -6.380 1.750 1.00 88.44 74 TRP A CA 1
ATOM 585 C C . TRP A 1 74 ? 3.625 -6.570 0.544 1.00 88.44 74 TRP A C 1
ATOM 587 O O . TRP A 1 74 ? 3.715 -7.585 -0.147 1.00 88.44 74 TRP A O 1
ATOM 597 N N . ALA A 1 75 ? 2.772 -5.589 0.240 1.00 92.31 75 ALA A N 1
ATOM 598 C CA . ALA A 1 75 ? 1.898 -5.644 -0.930 1.00 92.31 75 ALA A CA 1
ATOM 599 C C . ALA A 1 75 ? 2.696 -5.689 -2.247 1.00 92.31 75 ALA A C 1
ATOM 601 O O . ALA A 1 75 ? 2.363 -6.473 -3.140 1.00 92.31 75 ALA A O 1
ATOM 602 N N . CYS A 1 76 ? 3.771 -4.900 -2.354 1.00 92.06 76 CYS A N 1
ATOM 603 C CA . CYS A 1 76 ? 4.658 -4.906 -3.520 1.00 92.06 76 CYS A CA 1
ATOM 604 C C . CYS A 1 76 ? 5.427 -6.227 -3.651 1.00 92.06 76 CYS A C 1
ATOM 606 O O . CYS A 1 76 ? 5.565 -6.750 -4.760 1.00 92.06 76 CYS A O 1
ATOM 608 N N . TRP A 1 77 ? 5.884 -6.795 -2.534 1.00 88.75 77 TRP A N 1
ATOM 609 C CA . TRP A 1 77 ? 6.535 -8.100 -2.511 1.00 88.75 77 TRP A CA 1
ATOM 610 C C . TRP A 1 77 ? 5.588 -9.209 -2.987 1.00 88.75 77 TRP A C 1
ATOM 612 O O . TRP A 1 77 ? 5.925 -9.926 -3.922 1.00 88.75 77 TRP A O 1
ATOM 622 N N . ILE A 1 78 ? 4.364 -9.296 -2.444 1.00 85.50 78 ILE A N 1
ATOM 623 C CA . ILE A 1 78 ? 3.372 -10.293 -2.889 1.00 85.50 78 ILE A CA 1
ATOM 624 C C . ILE A 1 78 ? 3.084 -10.144 -4.383 1.00 85.50 78 ILE A C 1
ATOM 626 O O . ILE A 1 78 ? 3.056 -11.140 -5.099 1.00 85.50 78 ILE A O 1
ATOM 630 N N . ALA A 1 79 ? 2.861 -8.920 -4.867 1.00 89.81 79 ALA A N 1
ATOM 631 C CA . ALA A 1 79 ? 2.624 -8.697 -6.290 1.00 89.81 79 ALA A CA 1
ATOM 632 C C . ALA A 1 79 ? 3.821 -9.158 -7.138 1.00 89.81 79 ALA A C 1
ATOM 634 O O . ALA A 1 79 ? 3.629 -9.802 -8.165 1.00 89.81 79 ALA A O 1
ATOM 635 N N . THR A 1 80 ? 5.047 -8.906 -6.677 1.00 88.31 80 THR A N 1
ATOM 636 C CA . THR A 1 80 ? 6.266 -9.380 -7.344 1.00 88.31 80 THR A CA 1
ATOM 637 C C . THR A 1 80 ? 6.307 -10.905 -7.423 1.00 88.31 80 THR A C 1
ATOM 639 O O . THR A 1 80 ? 6.547 -11.444 -8.501 1.00 88.31 80 THR A O 1
ATOM 642 N N . GLU A 1 81 ? 6.000 -11.604 -6.330 1.00 85.25 81 GLU A N 1
ATOM 643 C CA . GLU A 1 81 ? 5.958 -13.072 -6.295 1.00 85.25 81 GLU A CA 1
ATOM 644 C C . GLU A 1 81 ? 4.845 -13.651 -7.182 1.00 85.25 81 GLU A C 1
ATOM 646 O O . GLU A 1 81 ? 5.043 -14.660 -7.855 1.00 85.25 81 GLU A O 1
ATOM 651 N N . VAL A 1 82 ? 3.673 -13.010 -7.220 1.00 87.19 82 VAL A N 1
ATOM 652 C CA . VAL A 1 82 ? 2.521 -13.477 -8.010 1.00 87.19 82 VAL A CA 1
ATOM 653 C C . VAL A 1 82 ? 2.743 -13.291 -9.514 1.00 87.19 82 VAL A C 1
ATOM 655 O O . VAL A 1 82 ? 2.351 -14.161 -10.290 1.00 87.19 82 VAL A O 1
ATOM 658 N N . TYR A 1 83 ? 3.361 -12.184 -9.934 1.00 85.62 83 TYR A N 1
ATOM 659 C CA . TYR A 1 83 ? 3.512 -11.825 -11.351 1.00 85.62 83 TYR A CA 1
ATOM 660 C C . TYR A 1 83 ? 4.928 -12.044 -11.915 1.00 85.62 83 TYR A C 1
ATOM 662 O O . TYR A 1 83 ? 5.150 -11.812 -13.102 1.00 85.62 83 TYR A O 1
ATOM 670 N N . GLY A 1 84 ? 5.893 -12.496 -11.105 1.00 85.50 84 GLY A N 1
ATOM 671 C CA . GLY A 1 84 ? 7.300 -12.639 -11.515 1.00 85.50 84 GLY A CA 1
ATOM 672 C C . GLY A 1 84 ? 8.037 -11.301 -11.673 1.00 85.50 84 GLY A C 1
ATOM 673 O O . GLY A 1 84 ? 9.011 -11.203 -12.419 1.00 85.50 84 GLY A O 1
ATOM 674 N N . GLY A 1 85 ? 7.549 -10.256 -11.007 1.00 89.31 85 GLY A N 1
ATOM 675 C CA . GLY A 1 85 ? 7.975 -8.865 -11.148 1.00 89.31 85 GLY A CA 1
ATOM 676 C C . GLY A 1 85 ? 6.855 -7.913 -10.730 1.00 89.31 85 GLY A C 1
ATOM 677 O O . GLY A 1 85 ? 5.693 -8.305 -10.725 1.00 89.31 85 GLY A O 1
ATOM 678 N N . LEU A 1 86 ? 7.178 -6.664 -10.378 1.00 91.00 86 LEU A N 1
ATOM 679 C CA . LEU A 1 86 ? 6.144 -5.678 -10.053 1.00 91.00 86 LEU A CA 1
ATOM 680 C C . LEU A 1 86 ? 5.509 -5.127 -11.350 1.00 91.00 86 LEU A C 1
ATOM 682 O O . LEU A 1 86 ? 6.232 -4.496 -12.135 1.00 91.00 86 LEU A O 1
ATOM 686 N N . PRO A 1 87 ? 4.196 -5.336 -11.585 1.00 91.12 87 PRO A N 1
ATOM 687 C CA . PRO A 1 87 ? 3.507 -4.876 -12.793 1.00 91.12 87 PRO A CA 1
ATOM 688 C C . PRO A 1 87 ? 3.629 -3.362 -13.013 1.00 91.12 87 PRO A C 1
ATOM 690 O O . PRO A 1 87 ? 3.760 -2.588 -12.060 1.00 91.12 87 PRO A O 1
ATOM 693 N N . ALA A 1 88 ? 3.605 -2.927 -14.277 1.00 90.50 88 ALA A N 1
ATOM 694 C CA . ALA A 1 88 ? 3.706 -1.509 -14.640 1.00 90.50 88 ALA A CA 1
ATOM 695 C C . ALA A 1 88 ? 2.520 -0.704 -14.085 1.00 90.50 88 ALA A C 1
ATOM 697 O O . ALA A 1 88 ? 2.683 0.410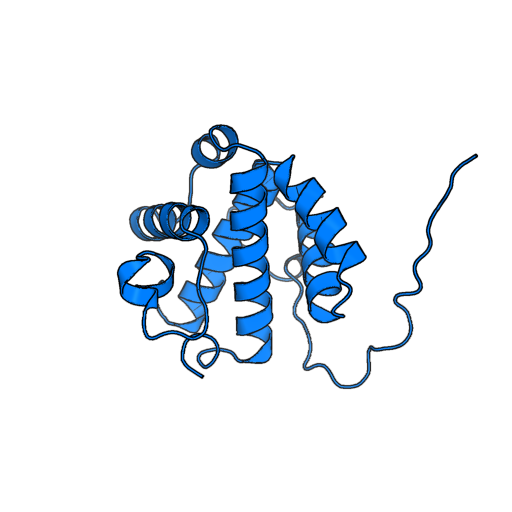 -13.609 1.00 90.50 88 ALA A O 1
ATOM 698 N N . GLU A 1 89 ? 1.356 -1.329 -14.046 1.00 90.56 89 GLU A N 1
ATOM 699 C CA . GLU A 1 89 ? 0.073 -0.817 -13.583 1.00 90.56 89 GLU A CA 1
ATOM 700 C C . GLU A 1 89 ? 0.075 -0.553 -12.070 1.00 90.56 89 GLU A C 1
ATOM 702 O O . GLU A 1 89 ? -0.735 0.209 -11.565 1.00 90.56 89 GLU A O 1
ATOM 707 N N . LEU A 1 90 ? 1.012 -1.138 -11.317 1.00 91.50 90 LEU A N 1
ATOM 708 C CA . LEU A 1 90 ? 1.185 -0.829 -9.896 1.00 91.50 90 LEU A CA 1
ATOM 709 C C . LEU A 1 90 ? 2.174 0.311 -9.634 1.00 91.50 90 LEU A C 1
ATOM 711 O O . LEU A 1 90 ? 2.231 0.797 -8.507 1.00 91.50 90 LEU A O 1
ATOM 715 N N . VAL A 1 91 ? 2.953 0.733 -10.636 1.00 91.56 91 VAL A N 1
ATOM 716 C CA . VAL A 1 91 ? 4.004 1.760 -10.495 1.00 91.56 91 VAL A CA 1
ATOM 717 C C . VAL A 1 91 ? 3.755 3.011 -11.335 1.00 91.56 91 VAL A C 1
ATOM 719 O O . VAL A 1 91 ? 4.268 4.077 -11.001 1.00 91.56 91 VAL A O 1
ATOM 722 N N . ASP A 1 92 ? 2.969 2.893 -12.401 1.00 86.88 92 ASP A N 1
ATOM 723 C CA . ASP A 1 92 ? 2.640 3.950 -13.346 1.00 86.88 92 ASP A CA 1
ATOM 724 C C . ASP A 1 92 ? 1.121 4.086 -13.466 1.00 86.88 92 ASP A C 1
ATOM 726 O O . ASP A 1 92 ? 0.421 3.175 -13.908 1.00 86.88 92 ASP A O 1
ATOM 730 N N . GLU A 1 93 ? 0.613 5.257 -13.087 1.00 79.12 93 GLU A N 1
ATOM 731 C CA . GLU A 1 93 ? -0.804 5.598 -13.197 1.00 79.12 93 GLU A CA 1
ATOM 732 C C . GLU A 1 93 ? -1.287 5.540 -14.652 1.00 79.12 93 GLU A C 1
ATOM 734 O O . GLU A 1 93 ? -2.396 5.076 -14.907 1.00 79.12 93 GLU A O 1
ATOM 739 N N . ALA A 1 94 ? -0.457 5.928 -15.624 1.00 80.38 94 ALA A N 1
ATOM 740 C CA . ALA A 1 94 ? -0.848 5.892 -17.032 1.00 80.38 94 ALA A CA 1
ATOM 741 C C . ALA A 1 94 ? -1.098 4.458 -17.527 1.00 80.38 94 ALA A C 1
ATOM 743 O O . ALA A 1 94 ? -1.944 4.244 -18.393 1.00 80.38 94 ALA A O 1
ATOM 744 N N . ALA A 1 95 ? -0.416 3.474 -16.935 1.00 79.62 95 ALA A N 1
ATOM 745 C CA . ALA A 1 95 ? -0.588 2.060 -17.249 1.00 79.62 95 ALA A CA 1
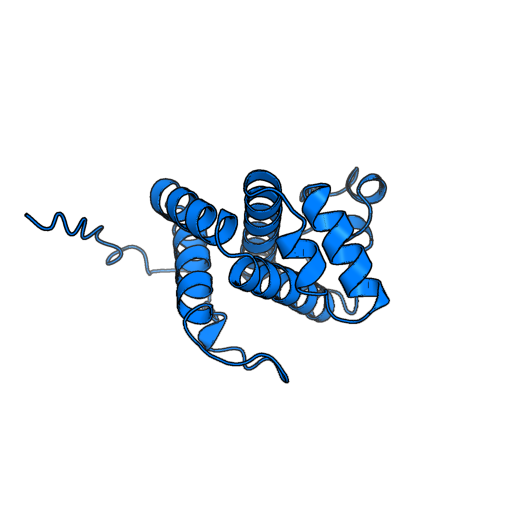ATOM 746 C C . ALA A 1 95 ? -1.846 1.442 -16.604 1.00 79.62 95 ALA A C 1
ATOM 748 O O . ALA A 1 95 ? -2.256 0.356 -16.996 1.00 79.62 95 ALA A O 1
ATOM 749 N N . THR A 1 96 ? -2.495 2.130 -15.654 1.00 76.06 96 THR A N 1
ATOM 750 C CA . THR A 1 96 ? -3.722 1.642 -14.983 1.00 76.06 96 THR A CA 1
ATOM 751 C C . THR A 1 96 ? -5.001 1.847 -15.789 1.00 76.06 96 THR A C 1
ATOM 753 O O . THR A 1 96 ? -6.072 1.399 -15.376 1.00 76.06 96 THR A O 1
ATOM 756 N N . ALA A 1 97 ? -4.925 2.548 -16.926 1.00 71.25 97 ALA A N 1
ATOM 757 C CA . ALA A 1 97 ? -6.098 2.895 -17.726 1.00 71.25 97 ALA A CA 1
ATOM 758 C C . ALA A 1 97 ? -6.903 1.657 -18.166 1.00 71.25 97 ALA A C 1
ATOM 760 O O . ALA A 1 97 ? -8.133 1.722 -18.229 1.00 71.25 97 ALA A O 1
ATOM 761 N N . ASP A 1 98 ? -6.208 0.537 -18.378 1.00 70.94 98 ASP A N 1
ATOM 762 C CA . ASP A 1 98 ? -6.767 -0.713 -18.891 1.00 70.94 98 ASP A CA 1
ATOM 763 C C . ASP A 1 98 ? -6.963 -1.794 -17.805 1.00 70.94 98 ASP A C 1
ATOM 765 O O . ASP A 1 98 ? -7.321 -2.928 -18.126 1.00 70.94 98 ASP A O 1
ATOM 769 N N . THR A 1 99 ? -6.767 -1.471 -16.517 1.00 77.94 99 THR A N 1
ATOM 770 C CA . THR A 1 99 ? -6.939 -2.416 -15.396 1.00 77.94 99 THR A CA 1
ATOM 771 C C . THR A 1 99 ? -8.165 -2.107 -14.543 1.00 77.94 99 THR A C 1
ATOM 773 O O . THR A 1 99 ? -8.558 -0.951 -14.357 1.00 77.94 99 THR A O 1
ATOM 776 N N . LEU A 1 100 ? -8.770 -3.146 -13.954 1.00 82.12 100 LEU A N 1
ATOM 777 C CA . LEU A 1 100 ? -9.876 -2.954 -13.005 1.00 82.12 100 LEU A CA 1
ATOM 778 C C . LEU A 1 100 ? -9.401 -2.412 -11.655 1.00 82.12 100 LEU A C 1
ATOM 780 O O . LEU A 1 100 ? -10.130 -1.680 -10.981 1.00 82.12 100 LEU A O 1
ATOM 784 N N . PHE A 1 101 ? -8.176 -2.751 -11.256 1.00 87.50 101 PHE A N 1
ATOM 785 C CA . PHE A 1 101 ? -7.560 -2.193 -10.063 1.00 87.50 101 PHE A CA 1
ATOM 786 C C . PHE A 1 101 ? -6.922 -0.838 -10.382 1.00 87.50 101 PHE A C 1
ATOM 788 O O . PHE A 1 101 ? -6.072 -0.742 -11.265 1.00 87.50 101 PHE A O 1
ATOM 795 N N . ARG A 1 102 ? -7.329 0.202 -9.646 1.00 89.06 102 ARG A N 1
ATOM 796 C CA . ARG A 1 102 ? -6.829 1.575 -9.792 1.00 89.06 102 ARG A CA 1
ATOM 797 C C . ARG A 1 102 ? -6.090 2.003 -8.523 1.00 89.06 102 ARG A C 1
ATOM 799 O O . ARG A 1 102 ? -6.735 2.481 -7.588 1.00 89.06 102 ARG A O 1
ATOM 806 N N . PRO A 1 103 ? -4.769 1.778 -8.442 1.00 92.62 103 PRO A N 1
ATOM 807 C CA . PRO A 1 103 ? -3.982 2.205 -7.296 1.00 92.62 103 PRO A CA 1
ATOM 808 C C . PRO A 1 103 ? -3.963 3.729 -7.149 1.00 92.62 103 PRO A C 1
ATOM 810 O O . PRO A 1 103 ? -4.005 4.469 -8.129 1.00 92.62 103 PRO A O 1
ATOM 813 N N . SER A 1 104 ? -3.870 4.211 -5.906 1.00 93.44 104 SER A N 1
ATOM 814 C CA . SER A 1 104 ? -3.673 5.642 -5.658 1.00 93.44 104 SER A CA 1
ATOM 815 C C . SER A 1 104 ? -2.316 6.119 -6.188 1.00 93.44 104 SER A C 1
ATOM 817 O O . SER A 1 104 ? -1.318 5.401 -6.117 1.00 93.44 104 SER A O 1
ATOM 819 N N . LEU A 1 105 ? -2.238 7.382 -6.619 1.00 92.25 105 LEU A N 1
ATOM 820 C CA . LEU A 1 105 ? -0.978 8.009 -7.039 1.00 92.25 105 LEU A CA 1
ATOM 821 C C . LEU A 1 105 ? 0.106 7.925 -5.950 1.00 92.25 105 LEU A C 1
ATOM 823 O O . LEU A 1 105 ? 1.290 7.734 -6.240 1.00 92.25 105 LEU A O 1
ATOM 827 N N . THR A 1 106 ? -0.292 8.054 -4.681 1.00 93.88 106 THR A N 1
ATOM 828 C CA . THR A 1 106 ? 0.621 7.894 -3.545 1.00 93.88 106 THR A CA 1
ATOM 829 C C . THR A 1 106 ? 1.222 6.490 -3.512 1.00 93.88 106 THR A C 1
ATOM 831 O O . THR A 1 106 ? 2.439 6.368 -3.345 1.00 93.88 106 THR A O 1
ATOM 834 N N . PHE A 1 107 ? 0.400 5.452 -3.703 1.00 94.94 107 PHE A N 1
ATOM 835 C CA . PHE A 1 107 ? 0.862 4.069 -3.785 1.00 94.94 107 PHE A CA 1
ATOM 836 C C . PHE A 1 107 ? 1.781 3.859 -4.992 1.00 94.94 107 PHE A C 1
ATOM 838 O O . PHE A 1 107 ? 2.893 3.381 -4.794 1.00 94.94 107 PHE A O 1
ATOM 845 N N . CYS A 1 108 ? 1.396 4.297 -6.198 1.00 94.50 108 CYS A N 1
ATOM 846 C CA . CYS A 1 108 ? 2.215 4.132 -7.409 1.00 94.50 108 CYS A CA 1
ATOM 847 C C . CYS A 1 108 ? 3.631 4.690 -7.232 1.00 94.50 108 CYS A C 1
ATOM 849 O O . CYS A 1 108 ? 4.615 4.036 -7.566 1.00 94.50 108 CYS A O 1
ATOM 851 N N . ARG A 1 109 ? 3.761 5.873 -6.619 1.00 93.06 109 ARG A N 1
ATOM 852 C CA . ARG A 1 109 ? 5.070 6.489 -6.334 1.00 93.06 109 ARG A CA 1
ATOM 853 C C . ARG A 1 109 ? 5.922 5.667 -5.365 1.00 93.06 109 ARG A C 1
ATOM 855 O O . ARG A 1 109 ? 7.139 5.631 -5.513 1.00 93.06 109 ARG A O 1
ATOM 862 N N . LEU A 1 110 ? 5.305 5.052 -4.356 1.00 93.88 110 LEU A N 1
ATOM 863 C CA . LEU A 1 110 ? 6.006 4.188 -3.400 1.00 93.88 110 LEU A CA 1
ATOM 864 C C . LEU A 1 110 ? 6.389 2.852 -4.051 1.00 93.88 110 LEU A C 1
ATOM 866 O O . LEU A 1 110 ? 7.519 2.399 -3.907 1.00 93.88 110 LEU A O 1
ATOM 870 N N . ALA A 1 111 ? 5.489 2.272 -4.837 1.00 93.56 111 ALA A N 1
ATOM 871 C CA . ALA A 1 111 ? 5.720 1.053 -5.599 1.00 93.56 111 ALA A CA 1
ATOM 872 C C . ALA A 1 111 ? 6.825 1.229 -6.661 1.00 93.56 111 ALA A C 1
ATOM 874 O O . ALA A 1 111 ? 7.650 0.338 -6.852 1.00 93.56 111 ALA A O 1
ATOM 875 N N . ALA A 1 112 ? 6.903 2.389 -7.320 1.00 92.56 112 ALA A N 1
ATOM 876 C CA . ALA A 1 112 ? 7.980 2.714 -8.256 1.00 92.56 112 ALA A CA 1
ATOM 877 C C . ALA A 1 112 ? 9.355 2.736 -7.566 1.00 92.56 112 ALA A C 1
ATOM 879 O O . ALA A 1 112 ? 10.332 2.210 -8.099 1.00 92.56 112 ALA A O 1
ATOM 880 N N . GLU A 1 113 ? 9.423 3.287 -6.352 1.00 91.25 113 GLU A N 1
ATOM 881 C CA . GLU A 1 113 ? 10.636 3.251 -5.533 1.00 91.25 113 GLU A CA 1
ATOM 882 C C . GLU A 1 113 ? 10.989 1.818 -5.116 1.00 91.25 113 GLU A C 1
ATOM 884 O O . GLU A 1 113 ? 12.143 1.402 -5.245 1.00 91.25 113 GLU A O 1
ATOM 889 N N . TYR A 1 114 ? 9.993 1.045 -4.668 1.00 91.19 114 TYR A N 1
ATOM 890 C CA . TYR A 1 114 ? 10.168 -0.370 -4.351 1.00 91.19 114 TYR A CA 1
ATOM 891 C C . TYR A 1 114 ? 10.760 -1.121 -5.546 1.00 91.19 114 TYR A C 1
ATOM 893 O O . TYR A 1 114 ? 11.759 -1.818 -5.405 1.00 91.19 114 TYR A O 1
ATOM 901 N N . ARG A 1 115 ? 10.216 -0.920 -6.752 1.00 89.62 115 ARG A N 1
ATOM 902 C CA . ARG A 1 115 ? 10.720 -1.536 -7.987 1.00 89.62 115 ARG A CA 1
ATOM 903 C C . ARG A 1 115 ? 12.172 -1.165 -8.282 1.00 89.62 115 ARG A C 1
ATOM 905 O O . ARG A 1 115 ? 12.923 -2.007 -8.764 1.00 89.62 115 ARG A O 1
ATOM 912 N N . ALA A 1 116 ? 12.569 0.076 -8.012 1.00 88.62 116 ALA A N 1
ATOM 913 C CA . ALA A 1 116 ? 13.924 0.550 -8.273 1.00 88.62 116 ALA A CA 1
ATOM 914 C C . ALA A 1 116 ? 14.960 0.016 -7.268 1.00 88.62 116 ALA A C 1
ATOM 916 O O . ALA A 1 116 ? 16.132 -0.121 -7.619 1.00 88.62 116 ALA A O 1
ATOM 917 N N . ARG A 1 117 ? 14.560 -0.252 -6.016 1.00 82.88 117 ARG A N 1
ATOM 918 C CA . ARG A 1 117 ? 15.492 -0.525 -4.903 1.00 82.88 117 ARG A CA 1
ATOM 919 C C . ARG A 1 117 ? 15.277 -1.856 -4.179 1.00 82.88 117 ARG A C 1
ATOM 921 O O . ARG A 1 117 ? 16.078 -2.198 -3.312 1.00 82.88 117 ARG A O 1
ATOM 928 N N . GLY A 1 118 ? 14.203 -2.576 -4.485 1.00 76.50 118 GLY A N 1
ATOM 929 C CA . GLY A 1 118 ? 13.749 -3.784 -3.785 1.00 76.50 118 GLY A CA 1
ATOM 930 C C . GLY A 1 118 ? 13.105 -3.535 -2.414 1.00 76.50 118 GLY A C 1
ATOM 931 O O . GLY A 1 118 ? 12.673 -4.484 -1.770 1.00 76.50 118 GLY A O 1
ATOM 932 N N . ARG A 1 119 ? 13.067 -2.280 -1.949 1.00 76.56 119 ARG A N 1
ATOM 933 C CA . ARG A 1 119 ? 12.451 -1.837 -0.688 1.00 76.56 119 ARG A CA 1
ATOM 934 C C . ARG A 1 119 ? 12.179 -0.343 -0.735 1.00 76.56 119 ARG A C 1
ATOM 936 O O . ARG A 1 119 ? 12.913 0.386 -1.413 1.00 76.56 119 ARG A O 1
ATOM 943 N N . THR A 1 120 ? 11.195 0.134 0.017 1.00 77.19 120 THR A N 1
ATOM 944 C CA . THR A 1 120 ? 11.016 1.580 0.197 1.00 77.19 120 THR A CA 1
ATOM 945 C C . THR A 1 120 ? 11.800 2.093 1.411 1.00 77.19 120 THR A C 1
ATOM 947 O O . THR A 1 120 ? 12.417 1.334 2.159 1.00 77.19 120 THR A O 1
ATOM 950 N N . SER A 1 121 ? 11.912 3.419 1.552 1.00 79.75 121 SER A N 1
ATOM 951 C CA . SER A 1 121 ? 12.619 4.032 2.684 1.00 79.75 121 SER A CA 1
ATOM 952 C C . SER A 1 121 ? 11.631 4.648 3.670 1.00 79.75 121 SER A C 1
ATOM 954 O O . SER A 1 121 ? 10.728 5.384 3.276 1.00 79.75 121 SER A O 1
ATOM 956 N N . SER A 1 122 ? 11.839 4.402 4.968 1.00 78.06 122 SER A N 1
ATOM 957 C CA . SER A 1 122 ? 10.983 4.922 6.049 1.00 78.06 122 SER A CA 1
ATOM 958 C C . SER A 1 122 ? 10.773 6.447 5.967 1.00 78.06 122 SER A C 1
ATOM 960 O O . SER A 1 122 ? 9.659 6.936 6.151 1.00 78.06 122 SER A O 1
ATOM 962 N N . GLY A 1 123 ? 11.804 7.203 5.561 1.00 80.50 123 GLY A N 1
ATOM 963 C CA . GLY A 1 123 ? 11.722 8.658 5.386 1.00 80.50 123 GLY A CA 1
ATOM 964 C C . GLY A 1 123 ? 10.652 9.123 4.388 1.00 80.50 123 GLY A C 1
ATOM 965 O O . GLY A 1 123 ? 10.082 10.196 4.570 1.00 80.50 123 GLY A O 1
ATOM 966 N N . MET A 1 124 ? 10.313 8.314 3.378 1.00 84.69 124 MET A N 1
ATOM 967 C CA . MET A 1 124 ? 9.263 8.651 2.406 1.00 84.69 124 MET A CA 1
ATOM 968 C C . MET A 1 124 ? 7.856 8.586 2.997 1.00 84.69 124 MET A C 1
ATOM 970 O O . MET A 1 124 ? 6.975 9.312 2.541 1.00 84.69 124 MET A O 1
ATOM 974 N N . TYR A 1 125 ? 7.641 7.743 4.007 1.00 87.62 125 TYR A N 1
ATOM 975 C CA . TYR A 1 125 ? 6.358 7.635 4.701 1.00 87.62 125 TYR A CA 1
ATOM 976 C C . TYR A 1 125 ? 6.221 8.720 5.759 1.00 87.62 125 TYR A C 1
ATOM 978 O O . TYR A 1 125 ? 5.155 9.312 5.884 1.00 87.62 125 TYR A O 1
ATOM 986 N N . THR A 1 126 ? 7.304 9.042 6.468 1.00 85.88 126 THR A N 1
ATOM 987 C CA . THR A 1 126 ? 7.318 10.145 7.440 1.00 85.88 126 THR A CA 1
ATOM 988 C C . THR A 1 126 ? 7.081 11.502 6.775 1.00 85.88 126 THR A C 1
ATOM 990 O O . THR A 1 126 ? 6.436 12.363 7.360 1.00 85.88 126 THR A O 1
ATOM 993 N N . ALA A 1 127 ? 7.553 11.689 5.539 1.00 88.44 127 ALA A N 1
ATOM 994 C CA . ALA A 1 127 ? 7.330 12.910 4.763 1.00 88.44 127 ALA A CA 1
ATOM 995 C C . ALA A 1 127 ? 5.911 13.032 4.167 1.00 88.44 127 ALA A C 1
ATOM 997 O O . ALA A 1 127 ? 5.624 14.013 3.483 1.00 88.44 127 ALA A O 1
ATOM 998 N N . ARG A 1 128 ? 5.039 12.033 4.360 1.00 91.25 128 ARG A N 1
ATOM 999 C CA . ARG A 1 128 ? 3.672 12.016 3.826 1.00 91.25 128 ARG A CA 1
ATOM 1000 C C . ARG A 1 128 ? 2.653 12.414 4.875 1.00 91.25 128 ARG A C 1
ATOM 1002 O O . ARG A 1 128 ? 2.663 11.926 6.009 1.00 91.25 128 ARG A O 1
ATOM 1009 N N . GLU A 1 129 ? 1.690 13.209 4.429 1.00 94.62 129 GLU A N 1
ATOM 1010 C CA . GLU A 1 129 ? 0.532 13.553 5.240 1.00 94.62 129 GLU A CA 1
ATOM 1011 C C . GLU A 1 129 ? -0.266 12.292 5.611 1.00 94.62 129 GLU A C 1
ATOM 1013 O O . GLU A 1 129 ? -0.293 11.325 4.837 1.00 94.62 129 GLU A O 1
ATOM 1018 N N . PRO A 1 130 ? -0.959 12.276 6.763 1.00 95.12 130 PRO A N 1
ATOM 1019 C CA . PRO A 1 130 ? -1.767 11.129 7.173 1.00 95.12 130 PRO A CA 1
ATOM 1020 C C . PRO A 1 130 ? -2.762 10.662 6.101 1.00 95.12 130 PRO A C 1
ATOM 1022 O O . PRO A 1 130 ? -2.917 9.464 5.892 1.00 95.12 130 PRO A O 1
ATOM 1025 N N . ALA A 1 131 ? -3.379 11.588 5.358 1.00 96.25 131 ALA A N 1
ATOM 1026 C CA . ALA A 1 131 ? -4.297 11.254 4.265 1.00 96.25 131 ALA A CA 1
ATOM 1027 C C . ALA A 1 131 ? -3.614 10.447 3.145 1.00 96.25 131 ALA A C 1
ATOM 1029 O O . ALA A 1 131 ? -4.146 9.439 2.694 1.00 96.25 131 ALA A O 1
ATOM 1030 N N . GLN A 1 132 ? -2.391 10.826 2.766 1.00 96.25 132 GLN A N 1
ATOM 1031 C CA . GLN A 1 132 ? -1.608 10.112 1.754 1.00 96.25 132 GLN A CA 1
ATOM 1032 C C . GLN A 1 132 ? -1.202 8.719 2.249 1.00 96.25 132 GLN A C 1
ATOM 1034 O O . GLN A 1 132 ? -1.265 7.742 1.503 1.00 96.25 132 GLN A O 1
ATOM 1039 N N . ARG A 1 133 ? -0.814 8.602 3.526 1.00 96.00 133 ARG A N 1
ATOM 1040 C CA . ARG A 1 133 ? -0.526 7.301 4.148 1.00 96.00 133 ARG A CA 1
ATOM 1041 C C . ARG A 1 133 ? -1.765 6.407 4.183 1.00 96.00 133 ARG A C 1
ATOM 1043 O O . ARG A 1 133 ? -1.664 5.232 3.842 1.00 96.00 133 ARG A O 1
ATOM 1050 N N . ARG A 1 134 ? -2.934 6.971 4.503 1.00 96.94 134 ARG A N 1
ATOM 1051 C CA . ARG A 1 134 ? -4.224 6.270 4.480 1.00 96.94 134 ARG A CA 1
ATOM 1052 C C . ARG A 1 134 ? -4.559 5.736 3.088 1.00 96.94 134 ARG A C 1
ATOM 1054 O O . ARG A 1 134 ? -4.883 4.562 2.969 1.00 96.94 134 ARG A O 1
ATOM 1061 N N . GLU A 1 135 ? -4.447 6.562 2.048 1.00 95.88 135 GLU A N 1
ATOM 1062 C CA . GLU A 1 135 ? -4.682 6.156 0.651 1.00 95.88 135 GLU A CA 1
ATOM 1063 C C . GLU A 1 135 ? -3.746 5.024 0.212 1.00 95.88 135 GLU A C 1
ATOM 1065 O O . GLU A 1 135 ? -4.178 4.054 -0.418 1.00 95.88 135 GLU A O 1
ATOM 1070 N N . ALA A 1 136 ? -2.461 5.125 0.564 1.00 95.75 136 ALA A N 1
ATOM 1071 C CA . ALA A 1 136 ? -1.478 4.098 0.247 1.00 95.75 136 ALA A CA 1
ATOM 1072 C C . ALA A 1 136 ? -1.782 2.782 0.977 1.00 95.75 136 ALA A C 1
ATOM 1074 O O . ALA A 1 136 ? -1.757 1.723 0.352 1.00 95.75 136 ALA A O 1
ATOM 1075 N N . ALA A 1 137 ? -2.124 2.845 2.268 1.00 96.00 137 ALA A N 1
ATOM 1076 C CA . ALA A 1 137 ? -2.517 1.681 3.057 1.00 96.00 137 ALA A CA 1
ATOM 1077 C C . ALA A 1 137 ? -3.798 1.025 2.516 1.00 96.00 137 ALA A C 1
ATOM 1079 O O . ALA A 1 137 ? -3.855 -0.197 2.386 1.00 96.00 137 ALA A O 1
ATOM 1080 N N . ASP A 1 138 ? -4.797 1.829 2.146 1.00 96.62 138 ASP A N 1
ATOM 1081 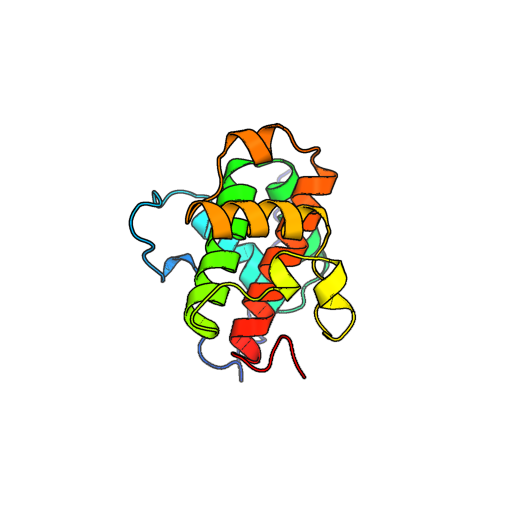C CA . ASP A 1 138 ? -6.060 1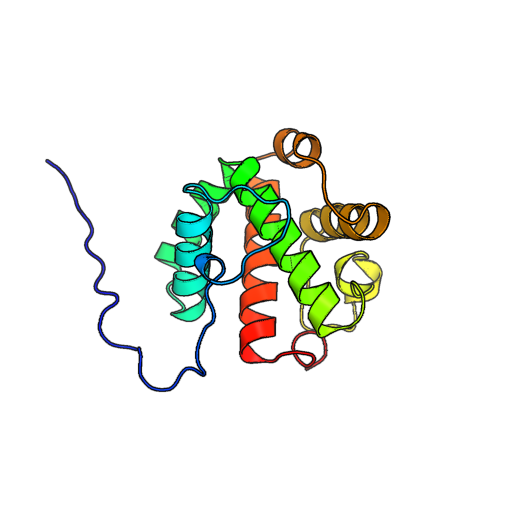.368 1.565 1.00 96.62 138 ASP A CA 1
ATOM 1082 C C . ASP A 1 138 ? -5.840 0.663 0.219 1.00 96.62 138 ASP A C 1
ATOM 1084 O O . ASP A 1 138 ? -6.351 -0.437 -0.015 1.00 96.62 138 ASP A O 1
ATOM 1088 N N . THR A 1 139 ? -4.990 1.243 -0.633 1.00 96.00 139 THR A N 1
ATOM 1089 C CA . THR A 1 139 ? -4.569 0.631 -1.900 1.00 96.00 139 THR A CA 1
ATOM 1090 C C . THR A 1 139 ? -3.855 -0.701 -1.648 1.00 96.00 139 THR A C 1
ATOM 1092 O O . THR A 1 139 ? -4.223 -1.721 -2.231 1.00 96.00 139 THR A O 1
ATOM 1095 N N . ALA A 1 140 ? -2.875 -0.714 -0.741 1.00 95.25 140 ALA A N 1
ATOM 1096 C CA . ALA A 1 140 ? -2.055 -1.881 -0.436 1.00 95.25 140 ALA A CA 1
ATOM 1097 C C . ALA A 1 140 ? -2.880 -3.056 0.108 1.00 95.25 140 ALA A C 1
ATOM 1099 O O . ALA A 1 140 ? -2.761 -4.176 -0.391 1.00 95.25 140 ALA A O 1
ATOM 1100 N N . VAL A 1 141 ? -3.769 -2.822 1.080 1.00 94.12 141 VAL A N 1
ATOM 1101 C CA . VAL A 1 141 ? -4.614 -3.903 1.614 1.00 94.12 141 VAL A CA 1
ATOM 1102 C C . VAL A 1 141 ? -5.613 -4.409 0.570 1.00 94.12 141 VAL A C 1
ATOM 1104 O O . VAL A 1 141 ? -5.889 -5.606 0.517 1.00 94.12 141 VAL A O 1
ATOM 1107 N N . THR A 1 142 ? -6.143 -3.532 -0.290 1.00 93.62 142 THR A N 1
ATOM 1108 C CA . THR A 1 142 ? -7.049 -3.943 -1.376 1.00 93.62 142 THR A CA 1
ATOM 1109 C C . THR A 1 142 ? -6.333 -4.837 -2.374 1.00 93.62 142 THR A C 1
ATOM 1111 O O . THR A 1 142 ? -6.877 -5.874 -2.750 1.00 93.62 142 THR A O 1
ATOM 1114 N N . LEU A 1 143 ? -5.103 -4.474 -2.745 1.00 92.62 143 LEU A N 1
ATOM 1115 C CA . LEU A 1 143 ? -4.254 -5.285 -3.606 1.00 92.62 143 LEU A CA 1
ATOM 1116 C C . LEU A 1 143 ? -4.031 -6.669 -2.997 1.00 92.62 143 LEU A C 1
ATOM 1118 O O . LEU A 1 143 ? -4.323 -7.673 -3.639 1.00 92.62 143 LEU A O 1
ATOM 1122 N N . VAL A 1 144 ? -3.585 -6.743 -1.742 1.00 90.12 144 VAL A N 1
ATOM 1123 C CA . VAL A 1 144 ? -3.318 -8.031 -1.088 1.00 90.12 144 VAL A CA 1
ATOM 1124 C C . VAL A 1 144 ? -4.579 -8.888 -0.979 1.00 90.12 144 VAL A C 1
ATOM 1126 O O . VAL A 1 144 ? -4.555 -10.060 -1.356 1.00 90.12 144 VAL A O 1
ATOM 1129 N N . ALA A 1 145 ? -5.691 -8.323 -0.505 1.00 88.25 145 ALA A N 1
ATOM 1130 C CA . ALA A 1 145 ? -6.952 -9.054 -0.392 1.00 88.25 145 ALA A CA 1
ATOM 1131 C C . ALA A 1 145 ? -7.452 -9.541 -1.765 1.00 88.25 145 ALA A C 1
ATOM 1133 O O . ALA A 1 145 ? -7.988 -10.647 -1.888 1.00 88.25 145 ALA A O 1
ATOM 1134 N N . GLY A 1 146 ? -7.237 -8.730 -2.801 1.00 87.25 146 GLY A N 1
ATOM 1135 C CA . GLY A 1 146 ? -7.491 -9.054 -4.195 1.00 87.25 146 GLY A CA 1
ATOM 1136 C C . GLY A 1 146 ? -6.671 -10.238 -4.697 1.00 87.25 146 GLY A C 1
ATOM 1137 O O . GLY A 1 146 ? -7.240 -11.222 -5.174 1.00 87.25 146 GLY A O 1
ATOM 1138 N N . LEU A 1 147 ? -5.350 -10.187 -4.521 1.00 86.00 147 LEU A N 1
ATOM 1139 C CA . LEU A 1 147 ? -4.424 -11.257 -4.905 1.00 86.00 147 LEU A CA 1
ATOM 1140 C C . LEU A 1 147 ? -4.698 -12.553 -4.132 1.00 86.00 147 LEU A C 1
ATOM 1142 O O . LEU A 1 147 ? -4.676 -13.631 -4.713 1.00 86.00 147 LEU A O 1
ATOM 1146 N N . GLN A 1 148 ? -5.057 -12.487 -2.851 1.00 80.69 148 GLN A N 1
ATOM 1147 C CA . GLN A 1 148 ? -5.428 -13.685 -2.088 1.00 80.69 148 GLN A CA 1
ATOM 1148 C C . GLN A 1 148 ? -6.720 -14.343 -2.598 1.00 80.69 148 GLN A C 1
ATOM 1150 O O . GLN A 1 148 ? -6.880 -15.564 -2.502 1.00 80.69 148 GLN A O 1
ATOM 1155 N N . ARG A 1 149 ? -7.654 -13.556 -3.144 1.00 80.62 149 ARG A N 1
ATOM 1156 C CA . ARG A 1 149 ? -8.933 -14.055 -3.667 1.00 80.62 149 ARG A CA 1
ATOM 1157 C C . ARG A 1 149 ? -8.833 -14.536 -5.116 1.00 80.62 149 ARG A C 1
ATOM 1159 O O .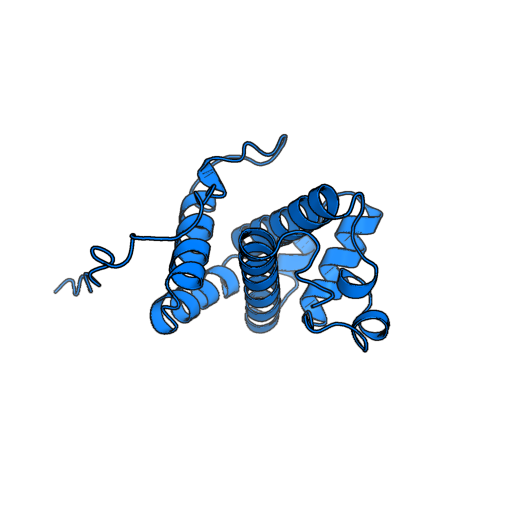 ARG A 1 149 ? -9.420 -15.569 -5.446 1.00 80.62 149 ARG A O 1
ATOM 1166 N N . CYS A 1 150 ? -8.124 -13.789 -5.956 1.00 78.75 150 CYS A N 1
ATOM 1167 C CA . CYS A 1 150 ? -8.129 -13.926 -7.414 1.00 78.75 150 CYS A CA 1
ATOM 1168 C C . CYS A 1 150 ? -6.751 -14.251 -8.015 1.00 78.75 150 CYS A C 1
ATOM 1170 O O . CYS A 1 150 ? -6.688 -14.553 -9.201 1.00 78.75 150 CYS A O 1
ATOM 1172 N N . TRP A 1 151 ? -5.671 -14.248 -7.227 1.00 79.12 151 TRP A N 1
ATOM 1173 C CA . TRP A 1 151 ? -4.296 -14.484 -7.692 1.00 79.12 151 TRP A CA 1
ATOM 1174 C C . TRP A 1 151 ? -3.919 -13.551 -8.857 1.00 79.12 151 TRP A C 1
ATOM 1176 O O . TRP A 1 151 ? -4.223 -12.359 -8.794 1.00 79.12 151 TRP A O 1
ATOM 1186 N N . THR A 1 152 ? -3.274 -14.068 -9.907 1.00 77.19 152 THR A N 1
ATOM 1187 C CA . THR A 1 152 ? -2.837 -13.319 -11.099 1.00 77.19 152 THR A CA 1
ATOM 1188 C C . THR A 1 152 ? -3.984 -12.668 -11.864 1.00 77.19 152 THR A C 1
ATOM 1190 O O . THR A 1 152 ? -3.774 -11.745 -12.642 1.00 77.19 152 THR A O 1
ATOM 1193 N N . ASP A 1 153 ? -5.214 -13.126 -11.650 1.00 78.12 153 ASP A N 1
ATOM 1194 C CA . ASP A 1 153 ? -6.371 -12.587 -12.349 1.00 78.12 153 ASP A CA 1
ATOM 1195 C C . ASP A 1 153 ? -6.855 -11.260 -11.746 1.00 78.12 153 ASP A C 1
ATOM 1197 O O . ASP A 1 153 ? -7.736 -10.619 -12.306 1.00 78.12 153 ASP A O 1
ATOM 1201 N N . PHE A 1 154 ? -6.331 -10.845 -10.586 1.00 82.62 154 PHE A N 1
ATOM 1202 C CA . PHE A 1 154 ? -6.849 -9.685 -9.859 1.00 82.62 154 PHE A CA 1
ATOM 1203 C C . PHE A 1 154 ? -6.718 -8.360 -10.624 1.00 82.62 154 PHE A C 1
ATOM 1205 O O . PHE A 1 154 ? -7.609 -7.523 -10.523 1.00 82.62 154 PHE A O 1
ATOM 1212 N N . LEU A 1 155 ? -5.624 -8.154 -11.363 1.00 74.19 155 LEU A N 1
ATOM 1213 C CA . LEU A 1 155 ? -5.409 -6.898 -12.093 1.00 74.19 155 LEU A CA 1
ATOM 1214 C C . LEU A 1 155 ? -6.181 -6.835 -13.422 1.00 74.19 155 LEU A C 1
ATOM 1216 O O . LEU A 1 155 ? -6.470 -5.738 -13.898 1.00 74.19 155 LEU A O 1
ATOM 1220 N N . TYR A 1 156 ? -6.524 -7.995 -13.995 1.00 76.88 156 TYR A N 1
ATOM 1221 C CA . TYR A 1 156 ? -6.922 -8.134 -15.403 1.00 76.88 156 TYR A CA 1
ATOM 1222 C C . TYR A 1 156 ? -8.324 -8.721 -15.636 1.00 76.88 156 TYR A C 1
ATOM 1224 O O . TYR A 1 156 ? -8.774 -8.775 -16.780 1.00 76.88 156 TYR A O 1
ATOM 1232 N N . ARG A 1 157 ? -9.004 -9.200 -14.590 1.00 61.53 157 ARG A N 1
ATOM 1233 C CA . ARG A 1 157 ? -10.444 -9.513 -14.629 1.00 61.53 157 ARG A CA 1
ATOM 1234 C C . ARG A 1 157 ? -11.247 -8.271 -14.386 1.00 61.53 157 ARG A C 1
ATOM 1236 O O . ARG A 1 157 ? -12.328 -8.166 -15.004 1.00 61.53 157 ARG A O 1
#

Sequence (157 aa):
MVITTDHPHRERAEQRRKFVPPSRLHLPDVPDRAEDALLDQLLYATADGCQDCRSMLLDRFAQDAGATHKLVDWACWIATEVYGGLPAELVDEAATADTLFRPSLTFCRLAAEYRARGRTSSGMYTAREPAQRREAADTAVTLVAGLQRCWTDFLYR

Secondary structure (DSSP, 8-state):
----------S--SS------GGGS--TT---SSHHHHHHHHHHHHHHT-HHHHHHHHHHHHH-HHHHHHHHHHHHHHHHHHHTS--GGGT-GGGGGG-S----HHHHHHHHHHHHHSS--HHHHHTS-HHHHHHHHHHHHHHHHHHHHHGGGGTT-